Protein AF-A0AAV3SCX9-F1 (afdb_monomer)

Organism: Halococcus dombrowskii (NCBI:txid179637)

Radius of gyration: 19.5 Å; Cα contacts (8 Å, |Δi|>4): 44; chains: 1; bounding box: 44×26×53 Å

Foldseek 3Di:
DDPPDPDPPPPVPPLVVVLVVLLVVLQVVLVVCVVVVNNVSSVVSNVSSVVSVVVSVVVSVVVVVVVVVVVVPD

Sequence (74 aa):
MSDDVHRPDNTEDRLDPHDHQQAVEACEYAIDALHGSDLSRAHALLDEARAAVERAQHDDNEQAYRETAYDCYD

Nearest PDB structures (foldseek):
  9eon-assembly1_A  TM=8.844E-01  e=2.665E+00  Synechocystis sp. PCC 6803
  9eom-assembly1_A-2  TM=8.787E-01  e=4.667E+00  Synechocystis sp. PCC 6803
  9eom-assembly1_A-4  TM=8.787E-01  e=4.667E+00  Synechocystis sp. PCC 6803
  2hr5-assembly1_A  TM=9.635E-01  e=7.680E+00  Pyrococcus furiosus
  3k1s-assembly1_A  TM=6.089E-01  e=2.836E+00  Bacillus anthracis

pLDDT: mean 72.92, std 17.88, range [40.28, 94.5]

Secondary structure (DSSP, 8-state):
----------------HHHHHHHHHHHHHHHHHHHTT-HHHHHHHHHHHHHHHHHHHHHHHHHHHHHHHHTT--

Mean predicted aligned error: 12.95 Å

Structure (mmCIF, N/CA/C/O backbone):
data_AF-A0AAV3SCX9-F1
#
_entry.id   AF-A0AAV3SCX9-F1
#
loop_
_atom_site.group_PDB
_atom_site.id
_atom_site.type_symbol
_atom_site.label_atom_id
_atom_site.label_alt_id
_atom_site.label_comp_id
_atom_site.label_asym_id
_atom_site.label_entity_id
_atom_site.label_seq_id
_atom_site.pdbx_PDB_ins_code
_atom_site.Cartn_x
_atom_site.Cartn_y
_atom_site.Cartn_z
_atom_site.occupancy
_atom_site.B_iso_or_equiv
_atom_site.auth_seq_id
_atom_site.auth_comp_id
_atom_site.auth_asym_id
_atom_site.auth_atom_id
_atom_site.pdbx_PDB_model_num
ATOM 1 N N . MET A 1 1 ? 34.633 16.544 -40.394 1.00 40.28 1 MET A N 1
ATOM 2 C CA . MET A 1 1 ? 34.493 16.763 -38.944 1.00 40.28 1 MET A CA 1
ATOM 3 C C . MET A 1 1 ? 33.027 17.070 -38.722 1.00 40.28 1 MET A C 1
ATOM 5 O O . MET A 1 1 ? 32.620 18.196 -38.967 1.00 40.28 1 MET A O 1
ATOM 9 N N . SER A 1 2 ? 32.240 16.032 -38.447 1.00 45.00 2 SER A N 1
ATOM 10 C CA . SER A 1 2 ? 30.815 16.142 -38.139 1.00 45.00 2 SER A CA 1
ATOM 11 C C . SER A 1 2 ? 30.660 15.668 -36.704 1.00 45.00 2 SER A C 1
ATOM 13 O O . SER A 1 2 ? 30.550 14.471 -36.464 1.00 45.00 2 SER A O 1
ATOM 15 N N . ASP A 1 3 ? 30.758 16.601 -35.765 1.00 47.94 3 ASP A N 1
ATOM 16 C CA . ASP A 1 3 ? 30.325 16.383 -34.389 1.00 47.94 3 ASP A CA 1
ATOM 17 C C . ASP A 1 3 ? 28.802 16.530 -34.381 1.00 47.94 3 ASP A C 1
ATOM 19 O O . ASP A 1 3 ? 28.258 17.609 -34.138 1.00 47.94 3 ASP A O 1
ATOM 23 N N 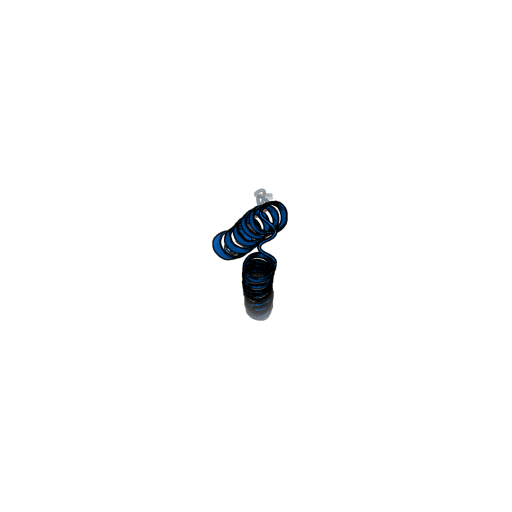. ASP A 1 4 ? 28.121 15.450 -34.768 1.00 48.62 4 ASP A N 1
ATOM 24 C CA . ASP A 1 4 ? 26.683 15.327 -34.584 1.00 48.62 4 ASP A CA 1
ATOM 25 C C . ASP A 1 4 ? 26.445 14.974 -33.116 1.00 48.62 4 ASP A C 1
ATOM 27 O O . ASP A 1 4 ? 26.888 13.943 -32.606 1.00 48.62 4 ASP A O 1
ATOM 31 N N . VAL A 1 5 ? 25.828 15.925 -32.427 1.00 56.25 5 VAL A N 1
ATOM 32 C CA . VAL A 1 5 ? 25.506 15.906 -31.009 1.00 56.25 5 VAL A CA 1
ATOM 33 C C . VAL A 1 5 ? 24.625 14.690 -30.735 1.00 56.25 5 VAL A C 1
ATOM 35 O O . VAL A 1 5 ? 23.416 14.731 -30.960 1.00 56.25 5 VAL A O 1
ATOM 38 N N . HIS A 1 6 ? 25.216 13.609 -30.218 1.00 47.25 6 HIS A N 1
ATOM 39 C CA . HIS A 1 6 ? 24.444 12.543 -29.587 1.00 47.25 6 HIS A CA 1
ATOM 40 C C . HIS A 1 6 ? 23.854 13.103 -28.293 1.00 47.25 6 HIS A C 1
ATOM 42 O O . HIS A 1 6 ? 24.469 13.137 -27.227 1.00 47.25 6 HIS A O 1
ATOM 48 N N . ARG A 1 7 ? 22.656 13.661 -28.475 1.00 48.91 7 ARG A N 1
ATOM 49 C CA . ARG A 1 7 ? 21.607 13.891 -27.489 1.00 48.91 7 ARG A CA 1
ATOM 50 C C . ARG A 1 7 ? 21.696 12.797 -26.416 1.00 48.91 7 ARG A C 1
ATOM 52 O O . ARG A 1 7 ? 21.749 11.634 -26.807 1.00 48.91 7 ARG A O 1
ATOM 59 N N . PRO A 1 8 ? 21.728 13.131 -25.112 1.00 49.19 8 PRO A N 1
ATOM 60 C CA . PRO A 1 8 ? 21.610 12.105 -24.089 1.00 49.19 8 PRO A CA 1
ATOM 61 C C . PRO A 1 8 ? 20.312 11.362 -24.381 1.00 49.19 8 PRO A C 1
ATOM 63 O O . PRO A 1 8 ? 19.241 11.977 -24.445 1.00 49.19 8 PRO A O 1
ATOM 66 N N . ASP A 1 9 ? 20.453 10.080 -24.699 1.00 45.22 9 ASP A N 1
ATOM 67 C CA . ASP A 1 9 ? 19.338 9.169 -24.831 1.00 45.22 9 ASP A CA 1
ATOM 68 C C . ASP A 1 9 ? 18.662 9.196 -23.462 1.00 45.22 9 ASP A C 1
ATOM 70 O O . ASP A 1 9 ? 19.207 8.736 -22.461 1.00 45.22 9 ASP A O 1
ATOM 74 N N . ASN A 1 10 ? 17.533 9.902 -23.397 1.00 46.69 10 ASN A N 1
ATOM 75 C CA . ASN A 1 10 ? 16.574 9.781 -22.320 1.00 46.69 10 ASN A CA 1
ATOM 76 C C . ASN A 1 10 ? 16.008 8.361 -22.460 1.00 46.69 10 ASN A C 1
ATOM 78 O O . ASN A 1 10 ? 14.874 8.177 -22.903 1.00 46.69 10 ASN A O 1
ATOM 82 N N . THR A 1 11 ? 16.789 7.352 -22.085 1.00 47.12 11 THR A N 1
ATOM 83 C CA . THR A 1 11 ? 16.228 6.155 -21.485 1.00 47.12 11 THR A CA 1
ATOM 84 C C . THR A 1 11 ? 15.603 6.644 -20.190 1.00 47.12 11 THR A C 1
ATOM 86 O O . THR A 1 11 ? 16.207 6.671 -19.123 1.00 47.12 11 THR A O 1
ATOM 89 N N . GLU A 1 12 ? 14.384 7.171 -20.328 1.00 49.06 12 GLU A N 1
ATOM 90 C CA . GLU A 1 12 ? 13.407 7.169 -19.261 1.00 49.06 12 GLU A CA 1
ATOM 91 C C . GLU A 1 12 ? 13.323 5.713 -18.828 1.00 49.06 12 GLU A C 1
ATOM 93 O O . GLU A 1 12 ? 12.680 4.889 -19.478 1.00 49.06 12 GLU A O 1
ATOM 98 N N .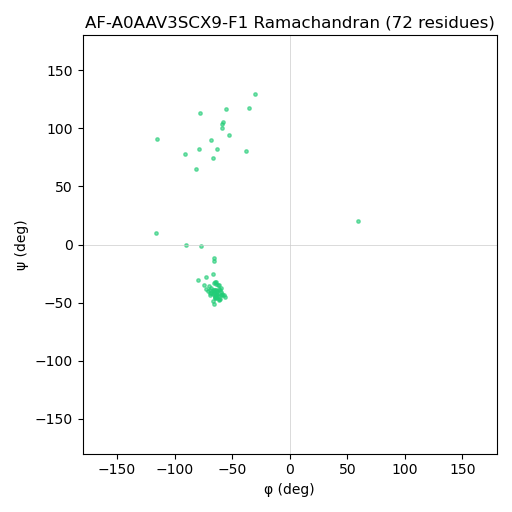 ASP A 1 13 ? 14.124 5.440 -17.805 1.00 49.00 13 ASP A N 1
ATOM 99 C CA . ASP A 1 13 ? 14.107 4.352 -16.853 1.00 49.00 13 ASP A CA 1
ATOM 100 C C . ASP A 1 13 ? 12.645 4.046 -16.521 1.00 49.00 13 ASP A C 1
ATOM 102 O O . ASP A 1 13 ? 12.040 4.593 -15.596 1.00 49.00 13 ASP A O 1
ATOM 106 N N . ARG A 1 14 ? 12.004 3.289 -17.412 1.00 52.34 14 ARG A N 1
ATOM 107 C CA . ARG A 1 14 ? 10.619 2.858 -17.287 1.00 52.34 14 ARG A CA 1
ATOM 108 C C . ARG A 1 14 ? 10.631 1.655 -16.359 1.00 52.34 14 ARG A C 1
AT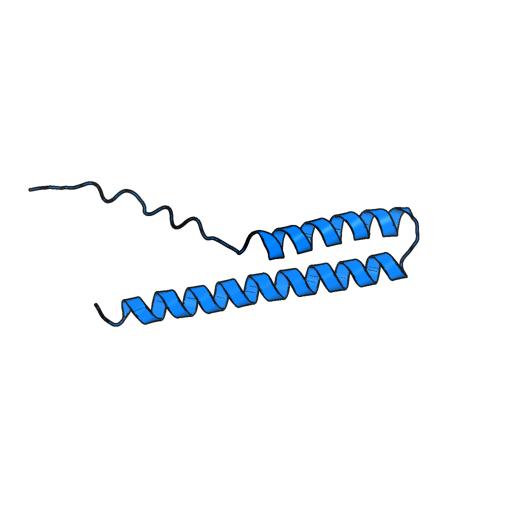OM 110 O O . ARG A 1 14 ? 10.251 0.564 -16.763 1.00 52.34 14 ARG A O 1
ATOM 117 N N . LEU A 1 15 ? 11.011 1.914 -15.105 1.00 53.47 15 LEU A N 1
ATOM 118 C CA . LEU A 1 15 ? 10.341 1.330 -13.950 1.00 53.47 15 LEU A CA 1
ATOM 119 C C . LEU A 1 15 ? 8.870 1.238 -14.324 1.00 53.47 15 LEU A C 1
ATOM 121 O O . LEU A 1 15 ? 8.277 2.279 -14.632 1.00 53.47 15 LEU A O 1
ATOM 125 N N . ASP A 1 16 ? 8.312 0.030 -14.388 1.00 56.69 16 ASP A N 1
ATOM 126 C CA . ASP A 1 16 ? 6.907 -0.128 -14.732 1.00 56.69 16 ASP A CA 1
ATOM 127 C C . ASP A 1 16 ? 6.123 0.673 -13.679 1.00 56.69 16 ASP A C 1
ATOM 129 O O . ASP A 1 16 ? 6.094 0.306 -12.496 1.00 56.69 16 ASP A O 1
ATOM 133 N N . PRO A 1 17 ? 5.576 1.854 -14.040 1.00 63.88 17 PRO A N 1
ATOM 134 C CA . PRO A 1 17 ? 5.119 2.826 -13.050 1.00 63.88 17 PRO A CA 1
ATOM 135 C C . PRO A 1 17 ? 3.937 2.268 -12.258 1.00 63.88 17 PRO A C 1
ATOM 137 O O . PRO A 1 17 ? 3.575 2.797 -11.212 1.00 63.88 17 PRO A O 1
ATOM 140 N N . HIS A 1 18 ? 3.356 1.184 -12.763 1.00 73.12 18 HIS A N 1
ATOM 141 C CA . HIS A 1 18 ? 2.219 0.495 -12.218 1.00 73.12 18 HIS A CA 1
AT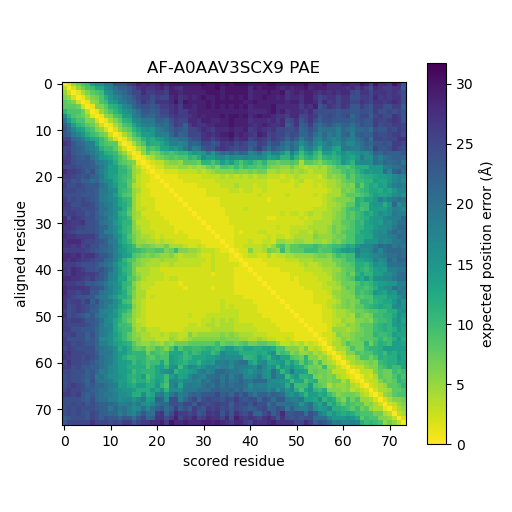OM 142 C C . HIS A 1 18 ? 2.538 -0.234 -10.905 1.00 73.12 18 HIS A C 1
ATOM 144 O O . HIS A 1 18 ? 1.776 -0.084 -9.953 1.00 73.12 18 HIS A O 1
ATOM 150 N N . ASP A 1 19 ? 3.671 -0.940 -10.794 1.00 78.62 19 ASP A N 1
ATOM 151 C CA . ASP A 1 19 ? 4.033 -1.648 -9.554 1.00 78.62 19 ASP A CA 1
ATOM 152 C C . ASP A 1 19 ? 4.471 -0.675 -8.451 1.00 78.62 19 ASP A C 1
ATOM 154 O O . ASP A 1 19 ? 4.087 -0.818 -7.287 1.00 78.62 19 ASP A O 1
ATOM 158 N N . HIS A 1 20 ? 5.207 0.380 -8.816 1.00 78.88 20 HIS A N 1
ATOM 159 C CA . HIS A 1 20 ? 5.590 1.428 -7.868 1.00 78.88 20 HIS A CA 1
ATOM 160 C C . HIS A 1 20 ? 4.373 2.225 -7.379 1.00 78.88 20 HIS A C 1
ATOM 162 O O . HIS A 1 20 ? 4.238 2.482 -6.182 1.00 78.88 20 HIS A O 1
ATOM 168 N N . GLN A 1 21 ? 3.454 2.578 -8.282 1.00 85.75 21 GLN A N 1
ATOM 169 C CA . GLN A 1 21 ? 2.204 3.241 -7.920 1.00 85.75 21 GLN A CA 1
ATOM 170 C C . GLN A 1 21 ? 1.334 2.344 -7.030 1.00 85.75 21 GLN A C 1
ATOM 172 O O . GLN A 1 21 ? 0.817 2.821 -6.021 1.00 85.75 21 GLN A O 1
ATOM 177 N N . GLN A 1 22 ? 1.230 1.047 -7.337 1.00 86.81 22 GLN A N 1
ATOM 178 C CA . GLN A 1 22 ? 0.487 0.094 -6.510 1.00 86.81 22 GLN A CA 1
ATOM 179 C C . GLN A 1 22 ? 1.061 0.014 -5.087 1.00 86.81 22 GLN A C 1
ATOM 181 O O . GLN A 1 22 ? 0.301 -0.019 -4.118 1.00 86.81 22 GLN A O 1
ATOM 186 N N . ALA A 1 23 ? 2.389 0.027 -4.933 1.00 87.19 23 ALA A N 1
ATOM 187 C CA . ALA A 1 23 ? 3.021 0.035 -3.615 1.00 87.19 23 ALA A CA 1
ATOM 188 C C . ALA A 1 23 ? 2.686 1.301 -2.806 1.00 87.19 23 ALA A C 1
ATOM 190 O O . ALA A 1 23 ? 2.422 1.216 -1.603 1.00 87.19 23 ALA A O 1
ATOM 191 N N . VAL A 1 24 ? 2.673 2.466 -3.462 1.00 89.94 24 VAL A N 1
ATOM 192 C CA . VAL A 1 24 ? 2.332 3.750 -2.832 1.00 89.94 24 VAL A CA 1
ATOM 193 C C . VAL A 1 24 ? 0.863 3.775 -2.411 1.00 89.94 24 VAL A C 1
ATOM 195 O O . VAL A 1 24 ? 0.579 4.070 -1.251 1.00 89.94 24 VAL A O 1
ATOM 198 N N . GLU A 1 25 ? -0.056 3.388 -3.297 1.00 91.81 25 GLU A N 1
ATOM 199 C CA . GLU A 1 25 ? -1.492 3.331 -2.993 1.00 91.81 25 GLU A CA 1
ATOM 200 C C . GLU A 1 25 ? -1.783 2.373 -1.826 1.00 91.81 25 GLU A C 1
ATOM 202 O O . GLU A 1 25 ? -2.520 2.711 -0.898 1.00 91.81 25 GLU A O 1
ATOM 207 N N . ALA A 1 26 ? -1.148 1.198 -1.805 1.00 89.31 26 ALA A N 1
ATOM 208 C CA . ALA A 1 26 ? -1.286 0.251 -0.702 1.00 89.31 26 ALA A CA 1
ATOM 209 C C . ALA A 1 26 ? -0.791 0.837 0.637 1.00 89.31 26 ALA A C 1
ATOM 211 O O . ALA A 1 26 ? -1.433 0.640 1.674 1.00 89.31 26 ALA A O 1
ATOM 212 N N . CYS A 1 27 ? 0.293 1.621 0.630 1.00 89.69 27 CYS A N 1
ATOM 213 C CA . CYS A 1 27 ? 0.766 2.331 1.822 1.00 89.69 27 CYS A CA 1
ATOM 214 C C . CYS A 1 27 ? -0.223 3.406 2.300 1.00 89.69 27 CYS A C 1
ATOM 216 O O . CYS A 1 27 ? -0.466 3.515 3.504 1.00 89.69 27 CYS A O 1
ATOM 218 N N . GLU A 1 28 ? -0.814 4.179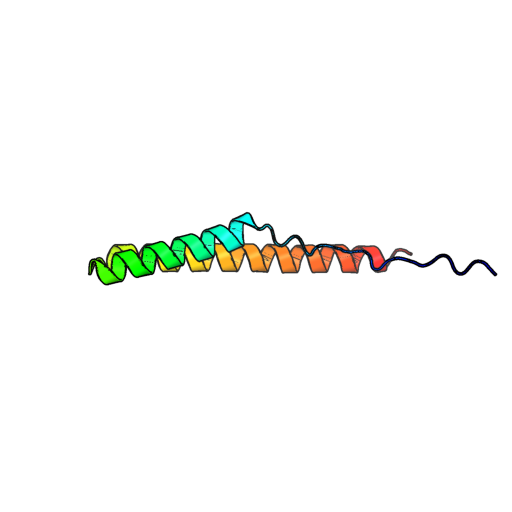 1.387 1.00 93.69 28 GLU A N 1
ATOM 219 C CA . GLU A 1 28 ? -1.821 5.195 1.724 1.00 93.69 28 GLU A CA 1
ATOM 220 C C . GLU A 1 28 ? -3.047 4.555 2.390 1.00 93.69 28 GLU A C 1
ATOM 222 O O . GLU A 1 28 ? -3.464 4.969 3.476 1.00 93.69 28 GLU A O 1
ATOM 227 N N . TYR A 1 29 ? -3.556 3.460 1.820 1.00 90.88 29 TYR A N 1
ATOM 228 C CA . TYR A 1 29 ? -4.667 2.722 2.417 1.00 90.88 29 TYR A CA 1
ATOM 229 C C . TYR A 1 29 ? -4.305 2.086 3.765 1.00 90.88 29 TYR A C 1
ATOM 231 O O . TYR A 1 29 ? -5.171 1.962 4.639 1.00 90.88 29 TYR A O 1
ATOM 239 N N . ALA A 1 30 ? -3.050 1.669 3.960 1.00 89.31 30 ALA A N 1
ATOM 240 C CA . ALA A 1 30 ? -2.598 1.129 5.238 1.00 89.31 30 ALA A CA 1
ATOM 241 C C . ALA A 1 30 ? -2.626 2.205 6.333 1.00 89.31 30 ALA A C 1
ATOM 243 O O . ALA A 1 30 ? -3.063 1.930 7.450 1.00 89.31 30 ALA A O 1
ATOM 244 N N . ILE A 1 31 ? -2.227 3.439 6.008 1.00 91.38 31 ILE A N 1
ATOM 245 C CA . ILE A 1 31 ? -2.288 4.586 6.925 1.00 91.38 31 ILE A CA 1
ATOM 246 C C . ILE A 1 31 ? -3.740 4.884 7.320 1.00 91.38 31 ILE A C 1
ATOM 248 O O . ILE A 1 31 ? -4.032 5.047 8.508 1.00 91.38 31 ILE A O 1
ATOM 252 N N . ASP A 1 32 ? -4.670 4.872 6.365 1.00 93.75 32 ASP A N 1
ATOM 253 C CA . ASP A 1 32 ? -6.097 5.055 6.654 1.00 93.75 32 ASP A CA 1
ATOM 254 C C . ASP A 1 32 ? -6.667 3.936 7.539 1.00 93.75 32 ASP A C 1
ATOM 256 O O . ASP A 1 32 ? -7.432 4.198 8.473 1.00 93.75 32 ASP A O 1
ATOM 260 N N . ALA A 1 33 ? -6.259 2.685 7.307 1.00 91.38 33 ALA A N 1
ATOM 261 C CA . ALA A 1 33 ? -6.648 1.552 8.146 1.00 91.38 33 ALA A CA 1
ATOM 262 C C . ALA A 1 33 ? -6.097 1.676 9.579 1.00 91.38 33 ALA A C 1
ATOM 264 O O . ALA A 1 33 ? -6.820 1.399 10.540 1.00 91.38 33 ALA A O 1
ATOM 265 N N . LEU A 1 34 ? -4.861 2.163 9.744 1.00 90.56 34 LEU A N 1
ATOM 266 C CA . LEU A 1 34 ? -4.275 2.456 11.057 1.00 90.56 34 LEU A CA 1
ATOM 267 C C . LEU A 1 34 ? -5.046 3.561 11.788 1.00 90.56 34 LEU A C 1
ATOM 269 O O . LEU A 1 34 ? -5.351 3.405 12.971 1.00 90.56 34 LEU A O 1
ATOM 273 N N . HIS A 1 35 ? -5.426 4.639 11.095 1.00 94.50 35 HIS A N 1
ATOM 274 C CA . HIS A 1 35 ? -6.285 5.682 11.666 1.00 94.50 35 HIS A CA 1
ATOM 275 C C . HIS A 1 35 ? -7.660 5.135 12.083 1.00 94.50 35 HIS A C 1
ATOM 277 O O . HIS A 1 35 ? -8.208 5.548 13.106 1.00 94.50 35 HIS A O 1
ATOM 283 N N . GLY A 1 36 ? -8.189 4.162 11.338 1.00 93.25 36 GLY A N 1
ATOM 284 C CA . GLY A 1 36 ? -9.410 3.425 11.668 1.00 93.25 36 GLY A CA 1
ATOM 285 C C . GLY A 1 36 ? -9.257 2.353 12.756 1.00 93.25 36 GLY A C 1
ATOM 286 O O . GLY A 1 36 ? -10.249 1.716 13.104 1.00 93.25 36 GLY A O 1
ATOM 287 N N . SER A 1 37 ? -8.052 2.146 13.306 1.00 92.12 37 SER A N 1
ATOM 288 C CA . SER A 1 37 ? -7.712 1.048 14.232 1.00 92.12 37 SER A CA 1
ATOM 289 C C . SER A 1 37 ? -7.931 -0.368 13.665 1.00 92.12 37 SER A C 1
ATOM 291 O O . SER A 1 37 ? -8.006 -1.337 14.423 1.00 92.12 37 SER A O 1
ATOM 293 N N . ASP A 1 38 ? -7.997 -0.514 12.340 1.00 94.44 38 ASP A N 1
ATOM 294 C CA . ASP A 1 38 ? -8.103 -1.803 11.651 1.00 94.44 38 ASP A CA 1
ATOM 295 C C . ASP A 1 38 ? -6.703 -2.345 11.328 1.00 94.44 38 ASP A C 1
ATOM 297 O O . ASP A 1 38 ? -6.188 -2.247 10.211 1.00 94.44 38 ASP A O 1
ATOM 301 N N . LEU A 1 39 ? -6.060 -2.898 12.359 1.00 90.94 39 LEU A N 1
ATOM 302 C CA . LEU A 1 39 ? -4.688 -3.407 12.272 1.00 90.94 39 LEU A CA 1
ATOM 303 C C . LEU A 1 39 ? -4.554 -4.589 11.303 1.00 90.94 39 LEU A C 1
ATOM 305 O O . LEU A 1 39 ? -3.528 -4.718 10.641 1.00 90.94 39 LEU A O 1
ATOM 309 N N . SER A 1 40 ? -5.582 -5.437 11.198 1.00 93.31 40 SER A N 1
ATOM 310 C CA . SER A 1 40 ? -5.582 -6.585 10.284 1.00 93.31 40 SER A CA 1
ATOM 311 C C . SER A 1 40 ? -5.543 -6.125 8.831 1.00 93.31 40 SER A C 1
ATOM 313 O O . SER A 1 40 ? -4.757 -6.638 8.035 1.00 93.31 40 SER A O 1
ATOM 315 N N . ARG A 1 41 ? -6.365 -5.125 8.490 1.00 89.94 41 ARG A N 1
ATOM 316 C CA . ARG A 1 41 ? -6.383 -4.539 7.151 1.00 89.94 41 ARG A CA 1
ATOM 317 C C . ARG A 1 41 ? -5.099 -3.772 6.846 1.00 89.94 41 ARG A C 1
ATOM 319 O O . ARG A 1 41 ? -4.569 -3.919 5.750 1.00 89.94 41 ARG A O 1
ATOM 326 N N . ALA A 1 42 ? -4.575 -3.011 7.808 1.00 90.06 42 ALA A N 1
ATOM 327 C CA . ALA A 1 42 ? -3.299 -2.317 7.650 1.00 90.06 42 ALA A CA 1
ATOM 328 C C . ALA A 1 42 ? -2.148 -3.293 7.354 1.00 90.06 42 ALA A C 1
ATOM 330 O O . ALA A 1 42 ? -1.342 -3.038 6.466 1.00 90.06 42 ALA A O 1
ATOM 331 N N . HIS A 1 43 ? -2.099 -4.433 8.051 1.00 93.00 43 HIS A N 1
ATOM 332 C CA . HIS A 1 43 ? -1.065 -5.441 7.822 1.00 93.00 43 HIS A CA 1
ATOM 333 C C . HIS A 1 43 ? -1.150 -6.053 6.419 1.00 93.00 43 HIS A C 1
ATOM 335 O O . HIS A 1 43 ? -0.138 -6.142 5.734 1.00 93.00 43 HIS A O 1
ATOM 341 N N . ALA A 1 44 ? -2.356 -6.410 5.964 1.00 93.75 44 ALA A N 1
ATOM 342 C CA . ALA A 1 44 ? -2.553 -6.966 4.625 1.00 93.75 44 ALA A CA 1
ATOM 343 C C . ALA A 1 44 ? -2.115 -5.993 3.514 1.00 93.75 44 ALA A C 1
ATOM 345 O O . ALA A 1 44 ? -1.509 -6.409 2.531 1.00 93.75 44 ALA A O 1
ATOM 346 N N . LEU A 1 45 ? -2.381 -4.697 3.694 1.00 92.00 45 LEU A N 1
ATOM 347 C CA . LEU A 1 45 ? -1.981 -3.653 2.748 1.00 92.00 45 LEU A CA 1
ATOM 348 C C . LEU A 1 45 ? -0.463 -3.419 2.741 1.00 92.00 45 LEU A C 1
ATOM 350 O O . LEU A 1 45 ? 0.119 -3.190 1.686 1.00 92.00 45 LEU A O 1
ATOM 354 N N . LEU A 1 46 ? 0.204 -3.534 3.893 1.00 92.75 46 LEU A N 1
ATOM 355 C CA . LEU A 1 46 ? 1.669 -3.476 3.954 1.00 92.75 46 LEU A CA 1
ATOM 356 C C . LEU A 1 46 ? 2.325 -4.696 3.292 1.00 92.75 46 LEU A C 1
ATOM 358 O O . LEU A 1 46 ? 3.350 -4.545 2.624 1.00 92.75 46 LEU A O 1
ATOM 362 N N . ASP A 1 47 ? 1.733 -5.884 3.433 1.00 93.50 47 ASP A N 1
ATOM 363 C CA . ASP A 1 47 ? 2.193 -7.086 2.728 1.00 93.50 47 ASP A CA 1
ATOM 364 C C . ASP A 1 47 ? 2.037 -6.929 1.202 1.00 93.50 47 ASP A C 1
ATOM 366 O O . ASP A 1 47 ? 2.936 -7.298 0.442 1.00 93.50 47 ASP A O 1
ATOM 370 N N . GLU A 1 48 ? 0.940 -6.318 0.743 1.00 90.06 48 GLU A N 1
ATOM 371 C CA . GLU A 1 48 ? 0.722 -6.000 -0.673 1.00 90.06 48 GLU A CA 1
ATOM 372 C C . GLU A 1 48 ? 1.734 -4.974 -1.201 1.00 90.06 48 GLU A C 1
ATOM 374 O O . GLU A 1 48 ? 2.337 -5.194 -2.256 1.00 90.06 48 GLU A O 1
ATOM 379 N N . ALA A 1 49 ? 1.980 -3.898 -0.446 1.00 89.38 49 ALA A N 1
ATOM 380 C CA . ALA A 1 49 ? 2.973 -2.888 -0.799 1.00 89.38 49 ALA A CA 1
ATOM 381 C C . ALA A 1 49 ? 4.371 -3.504 -0.934 1.00 89.38 49 ALA A C 1
ATOM 383 O O . ALA A 1 49 ? 5.087 -3.242 -1.900 1.00 89.38 49 ALA A O 1
ATOM 384 N N . ARG A 1 50 ? 4.742 -4.386 -0.000 1.00 89.19 50 ARG A N 1
ATOM 385 C CA . ARG A 1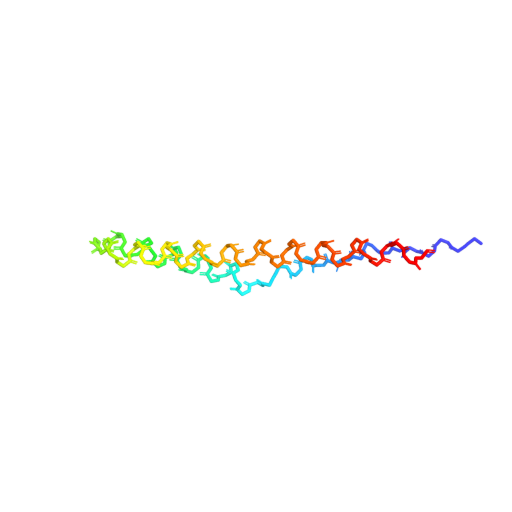 50 ? 6.011 -5.111 -0.053 1.00 89.19 50 ARG A CA 1
ATOM 386 C C . ARG A 1 50 ? 6.114 -5.987 -1.301 1.00 89.19 50 ARG A C 1
ATOM 388 O O . ARG A 1 50 ? 7.136 -5.947 -1.978 1.00 89.19 50 ARG A O 1
ATOM 395 N N . ALA A 1 51 ? 5.071 -6.749 -1.622 1.00 88.44 51 ALA A N 1
ATOM 396 C CA . ALA A 1 51 ? 5.069 -7.611 -2.800 1.00 88.44 51 ALA A CA 1
ATOM 397 C C . ALA A 1 51 ? 5.154 -6.816 -4.116 1.00 88.44 51 ALA A C 1
ATOM 399 O O . ALA A 1 51 ? 5.710 -7.314 -5.092 1.00 88.44 51 ALA A O 1
ATOM 400 N N . ALA A 1 52 ? 4.589 -5.607 -4.164 1.00 85.06 52 ALA A N 1
ATOM 401 C CA . ALA A 1 52 ? 4.695 -4.713 -5.316 1.00 85.06 52 ALA A CA 1
ATOM 402 C C . ALA A 1 52 ? 6.113 -4.135 -5.469 1.00 85.06 52 ALA A C 1
ATOM 404 O O . ALA A 1 52 ? 6.655 -4.121 -6.571 1.00 85.06 52 ALA A O 1
ATOM 405 N N . VAL A 1 53 ? 6.769 -3.769 -4.362 1.00 84.50 53 VAL A N 1
ATOM 406 C CA . VAL A 1 53 ? 8.180 -3.342 -4.379 1.00 84.50 53 VAL A CA 1
ATOM 407 C C . VAL A 1 53 ? 9.111 -4.479 -4.808 1.00 84.50 53 VAL A C 1
ATOM 409 O O . VAL A 1 53 ? 10.006 -4.256 -5.616 1.00 84.50 53 VAL A O 1
ATOM 412 N N . GLU A 1 54 ? 8.908 -5.696 -4.297 1.00 85.50 54 GLU A N 1
ATOM 413 C CA . GLU A 1 54 ? 9.721 -6.861 -4.677 1.00 85.50 54 GLU A CA 1
ATOM 414 C C . GLU A 1 54 ? 9.578 -7.195 -6.176 1.00 85.50 54 GLU A C 1
ATOM 416 O O . GLU A 1 54 ? 10.562 -7.580 -6.806 1.00 85.50 54 GLU A O 1
ATOM 421 N N . ARG A 1 55 ? 8.386 -6.996 -6.762 1.00 79.44 55 ARG A N 1
ATOM 422 C CA . ARG A 1 55 ? 8.148 -7.123 -8.211 1.00 79.44 55 ARG A CA 1
ATOM 423 C C . ARG A 1 55 ? 8.891 -6.059 -9.011 1.00 79.44 55 ARG A C 1
ATOM 425 O O . ARG A 1 55 ? 9.659 -6.419 -9.896 1.00 79.44 55 ARG A O 1
ATOM 432 N N . ALA A 1 56 ? 8.739 -4.788 -8.637 1.00 76.06 56 ALA A N 1
ATOM 433 C CA . ALA A 1 56 ? 9.436 -3.689 -9.303 1.00 76.06 56 ALA A CA 1
ATOM 434 C C . ALA A 1 56 ? 10.963 -3.904 -9.302 1.00 76.06 56 ALA A C 1
ATOM 436 O O . ALA A 1 56 ? 11.602 -3.822 -10.342 1.00 76.06 56 ALA A O 1
ATOM 437 N N . GLN A 1 57 ? 11.538 -4.301 -8.160 1.00 72.31 57 GLN A N 1
ATOM 438 C CA . GLN A 1 57 ? 12.977 -4.578 -8.047 1.00 72.31 57 GLN A CA 1
ATOM 439 C C . GLN A 1 57 ? 13.445 -5.778 -8.880 1.00 72.31 57 GLN A C 1
ATOM 441 O O . GLN A 1 57 ? 14.597 -5.821 -9.318 1.00 72.31 57 GLN A O 1
ATOM 446 N N . HIS A 1 58 ? 12.596 -6.794 -9.043 1.00 69.06 58 HIS A N 1
ATOM 447 C CA . HIS A 1 58 ? 12.927 -7.955 -9.861 1.00 69.06 58 HIS A CA 1
ATOM 448 C C . HIS A 1 58 ? 12.976 -7.581 -11.346 1.00 69.06 58 HIS A C 1
ATOM 450 O O . HIS A 1 58 ? 13.909 -7.989 -12.043 1.00 69.06 58 HIS A O 1
ATOM 456 N N . ASP A 1 59 ? 12.023 -6.771 -11.802 1.00 63.81 59 ASP A N 1
ATOM 457 C CA . ASP A 1 59 ? 11.966 -6.287 -13.181 1.00 63.81 59 ASP A CA 1
ATOM 458 C C . ASP A 1 59 ? 13.150 -5.359 -13.501 1.00 63.81 59 ASP A C 1
ATOM 460 O O . ASP A 1 59 ? 13.785 -5.534 -14.544 1.00 63.81 59 ASP A O 1
ATOM 464 N N . ASP A 1 60 ? 13.550 -4.491 -12.562 1.00 61.38 60 ASP A N 1
ATOM 465 C CA . ASP A 1 60 ? 14.752 -3.646 -12.682 1.00 61.38 60 ASP A CA 1
ATOM 466 C C . ASP A 1 60 ? 16.023 -4.491 -12.902 1.00 61.38 60 ASP A C 1
ATOM 468 O O . ASP A 1 60 ? 16.879 -4.197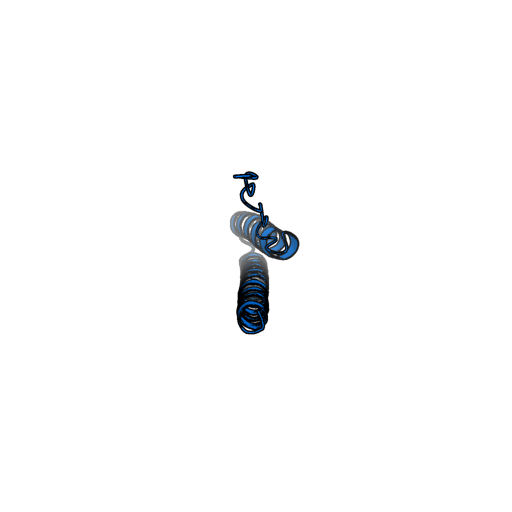 -13.743 1.00 61.38 60 ASP A O 1
ATOM 472 N N . ASN A 1 61 ? 16.152 -5.584 -12.147 1.00 60.72 61 ASN A N 1
ATOM 473 C CA . ASN A 1 61 ? 17.326 -6.452 -12.196 1.00 60.72 61 ASN A CA 1
ATOM 474 C C . ASN A 1 61 ? 17.349 -7.319 -13.470 1.00 60.72 61 ASN A C 1
ATOM 476 O O . ASN A 1 61 ? 18.415 -7.584 -14.034 1.00 60.72 61 ASN A O 1
ATOM 480 N N . GLU A 1 62 ? 16.179 -7.748 -13.954 1.00 60.84 62 GLU A N 1
ATOM 481 C CA . GLU A 1 62 ? 16.051 -8.463 -15.226 1.00 60.84 62 GLU A CA 1
ATOM 482 C C . GLU A 1 62 ? 16.344 -7.545 -16.423 1.00 60.84 62 GLU A C 1
ATOM 484 O O . GLU A 1 62 ? 17.014 -7.964 -17.374 1.00 60.84 62 GLU A O 1
ATOM 489 N N . GLN A 1 63 ? 15.904 -6.286 -16.372 1.00 59.53 63 GLN A N 1
ATOM 490 C CA . GLN A 1 63 ? 16.205 -5.297 -17.403 1.00 59.53 63 GLN A CA 1
ATOM 491 C C . GLN A 1 63 ? 17.708 -4.990 -17.472 1.00 59.53 63 GLN A C 1
ATOM 493 O O . GLN A 1 63 ? 18.292 -5.066 -18.556 1.00 59.53 63 GLN A O 1
ATOM 498 N N . ALA A 1 64 ? 18.363 -4.766 -16.330 1.00 58.62 64 ALA A N 1
ATOM 499 C CA . ALA A 1 64 ? 19.808 -4.532 -16.269 1.00 58.62 64 ALA A CA 1
ATOM 500 C C . ALA A 1 64 ? 20.630 -5.716 -16.824 1.00 58.62 64 ALA A C 1
ATOM 502 O O . ALA A 1 64 ? 21.643 -5.534 -17.510 1.00 58.62 64 ALA A O 1
ATOM 503 N N . TYR A 1 65 ? 20.186 -6.954 -16.579 1.00 57.72 65 TYR A N 1
ATOM 504 C CA . TYR A 1 65 ? 20.820 -8.138 -17.164 1.00 57.72 65 TYR A CA 1
ATOM 505 C C . TYR A 1 65 ? 20.654 -8.196 -18.689 1.00 57.72 65 TYR A C 1
ATOM 507 O O . TYR A 1 65 ? 21.586 -8.571 -19.401 1.00 57.72 65 TYR A O 1
ATOM 515 N N . ARG A 1 66 ? 19.484 -7.812 -19.215 1.00 58.22 66 ARG A N 1
ATOM 516 C CA . ARG A 1 66 ? 19.252 -7.770 -20.665 1.00 58.22 66 ARG A CA 1
ATOM 517 C C . ARG A 1 66 ? 20.134 -6.728 -21.345 1.00 58.22 66 ARG A C 1
ATOM 519 O O . ARG A 1 66 ? 20.749 -7.065 -22.349 1.00 58.22 66 ARG A O 1
ATOM 526 N N . GLU A 1 67 ? 20.233 -5.516 -20.807 1.00 60.41 67 GLU A N 1
ATOM 527 C CA . GLU A 1 67 ? 21.049 -4.444 -21.399 1.00 60.41 67 GLU A CA 1
ATOM 528 C C . GLU A 1 67 ? 22.534 -4.829 -21.467 1.00 60.41 67 GLU A C 1
ATOM 530 O O . GLU A 1 67 ? 23.144 -4.786 -22.534 1.00 60.41 67 GLU A O 1
ATOM 535 N N . THR A 1 68 ? 23.089 -5.352 -20.371 1.00 60.50 68 THR A N 1
ATOM 536 C CA . THR A 1 68 ? 24.500 -5.782 -20.323 1.00 60.50 68 THR A CA 1
ATOM 537 C C . THR A 1 68 ? 24.816 -6.984 -21.221 1.00 60.50 68 THR A C 1
ATOM 539 O O . THR A 1 68 ? 25.956 -7.145 -21.663 1.00 60.50 68 THR A O 1
ATOM 542 N N . ALA A 1 69 ? 23.827 -7.829 -21.5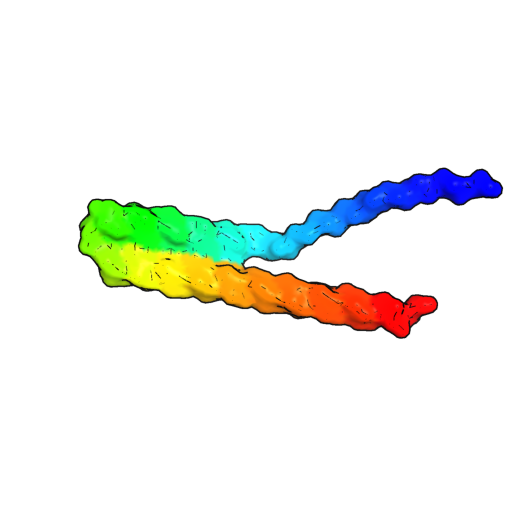25 1.00 60.34 69 ALA A N 1
ATOM 543 C CA . ALA A 1 69 ? 24.002 -8.950 -22.445 1.00 60.34 69 ALA A CA 1
ATOM 544 C C . ALA A 1 69 ? 24.117 -8.510 -23.917 1.00 60.34 69 ALA A C 1
ATOM 546 O O . ALA A 1 69 ? 24.767 -9.207 -24.701 1.00 60.34 69 ALA A O 1
ATOM 547 N N . TYR A 1 70 ? 23.516 -7.378 -24.300 1.00 57.31 70 TYR A N 1
ATOM 548 C CA . TYR A 1 70 ? 23.601 -6.851 -25.667 1.00 57.31 70 TYR A CA 1
ATOM 549 C C . TYR A 1 70 ? 24.916 -6.108 -25.942 1.00 57.31 70 TYR A C 1
ATOM 551 O O . TYR A 1 70 ? 25.435 -6.221 -27.051 1.00 57.31 70 TYR A O 1
ATOM 559 N N . ASP A 1 71 ? 25.524 -5.479 -24.931 1.00 58.44 71 ASP A N 1
ATOM 560 C CA . ASP A 1 71 ? 26.820 -4.782 -25.048 1.00 58.44 71 ASP A CA 1
ATOM 561 C C . ASP A 1 71 ? 28.017 -5.707 -25.353 1.00 58.44 71 ASP A C 1
ATOM 563 O O . ASP A 1 71 ? 29.109 -5.242 -25.670 1.00 58.44 71 ASP A O 1
ATOM 567 N N . CYS A 1 72 ? 27.853 -7.031 -25.259 1.00 59.56 72 CYS A N 1
ATOM 568 C CA . CYS A 1 72 ? 28.919 -7.998 -25.549 1.00 59.56 72 CYS A CA 1
ATOM 569 C C . CYS A 1 72 ? 28.968 -8.466 -27.017 1.00 59.56 72 CYS A C 1
ATOM 571 O O . CYS A 1 72 ? 29.813 -9.304 -27.346 1.00 59.56 72 CYS A O 1
ATOM 573 N N . TYR A 1 73 ? 28.063 -7.988 -27.880 1.00 56.50 73 TYR A N 1
ATOM 574 C CA . TYR A 1 73 ? 27.939 -8.432 -29.277 1.00 56.50 73 TYR A CA 1
ATOM 575 C C . TYR A 1 73 ? 28.220 -7.345 -30.335 1.00 56.50 73 TYR A C 1
ATOM 577 O O . TYR A 1 73 ? 28.005 -7.618 -31.518 1.00 56.50 73 TYR A O 1
ATOM 585 N N . ASP A 1 74 ? 28.738 -6.179 -29.937 1.00 50.59 74 ASP A N 1
ATOM 586 C CA . ASP A 1 74 ? 29.211 -5.086 -30.815 1.00 50.59 74 ASP A CA 1
ATOM 587 C C . ASP A 1 74 ? 30.747 -4.928 -30.722 1.00 50.59 74 ASP A C 1
ATOM 589 O O . ASP A 1 74 ? 31.395 -4.629 -31.755 1.00 50.59 74 ASP A O 1
#

Solvent-accessible surface area (backbone atoms only — not compa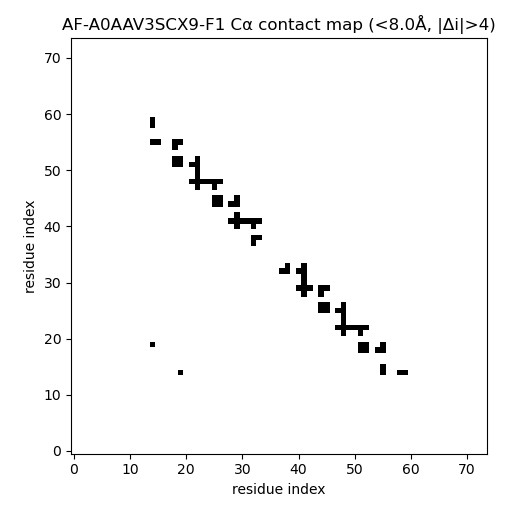rable to full-atom values): 4256 Å² total; per-residue (Å²): 140,82,87,72,80,80,66,80,78,78,73,70,78,72,64,63,63,63,34,55,48,49,19,50,53,24,47,54,54,19,52,54,24,50,76,69,68,35,58,70,60,19,50,55,24,48,53,49,17,49,54,24,48,56,48,45,55,49,53,54,54,53,49,54,52,53,57,62,61,55,71,76,77,120